Protein AF-A0A957EK02-F1 (afdb_monomer)

Solvent-accessible surface area (backbone atoms only — not comparable to full-atom values): 6252 Å² total; per-residue (Å²): 132,59,77,93,77,58,80,86,77,63,72,64,37,87,68,38,93,75,67,79,61,64,59,81,95,64,47,44,65,63,42,61,31,50,79,90,33,42,80,47,72,49,54,65,85,83,31,68,85,35,39,69,43,77,51,74,56,99,90,37,83,44,76,44,78,30,27,43,76,43,58,39,64,44,69,37,54,53,53,76,47,50,62,57,60,48,41,35,59,77,76,46,62,41,76,60,58,77,78,109

Sequence (100 aa):
IDPDTCIDCGACVPECPYEAIFPEEEVPFDYAAPDDGVWIANTKELLPDGAPFEGEIDGHTVKVLNAKKLAGGTQLDLTEDIPFNYDFFSEGPGYDALDA

Mean predicted aligned error: 4.0 Å

Nearest PDB structures (foldseek):
  6gqv-assembly1_P0  TM=2.802E-01  e=1.450E+00  Saccharomyces cerevisiae
  6gq1-assembly1_P0  TM=2.236E-01  e=5.431E+00  Saccharomyces cerevisiae S288C

Radius of gyration: 15.26 Å; Cα contacts (8 Å, |Δi|>4): 118; chains: 1; bounding box: 36×29×36 Å

pLDDT: mean 92.7, std 4.91, range [62.09, 98.12]

Secondary st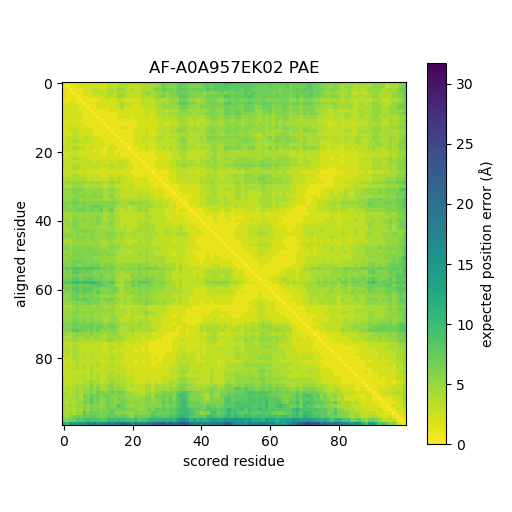ructure (DSSP, 8-state):
--TTT-----TTTTT-TT-----GGG--SSEEPPTT--EEE--TTT-TT-EEEEEEETTEEEEEEEEEEPPTT-EE-GGGGHHHHHHHHHTS-GGGGGG-

Foldseek 3Di:
DDPVPDPPPCPVQVVPPVSPDDDLVGQDQWDWAAQAWDKDFDDCVVQVPFAWDFDDDPNDTDTGGGMDTDHTRDTHGRNVCVVVVVCCCPVNCNPVVVVD

Structure (mmCIF, N/CA/C/O backbone):
data_AF-A0A957EK02-F1
#
_entry.id   AF-A0A957EK02-F1
#
loop_
_atom_site.group_PDB
_atom_site.id
_atom_site.type_symbol
_atom_site.label_atom_id
_atom_site.label_alt_id
_atom_site.label_comp_id
_atom_site.label_asym_id
_atom_site.label_entity_id
_atom_site.label_seq_id
_atom_site.pdbx_PDB_ins_code
_atom_site.Cartn_x
_atom_site.Cartn_y
_atom_site.Cartn_z
_atom_site.occupancy
_atom_site.B_iso_or_equiv
_atom_site.auth_seq_id
_atom_site.auth_comp_id
_atom_site.auth_asym_id
_atom_site.auth_atom_id
_atom_site.pdbx_PDB_model_num
ATOM 1 N N . ILE A 1 1 ? 10.355 -3.718 -6.996 1.00 84.19 1 ILE A N 1
ATOM 2 C CA . ILE A 1 1 ? 10.583 -3.920 -8.447 1.00 84.19 1 ILE A CA 1
ATOM 3 C C . ILE A 1 1 ? 11.327 -2.687 -8.895 1.00 84.19 1 ILE A C 1
ATOM 5 O O . ILE A 1 1 ? 10.837 -1.603 -8.615 1.00 84.19 1 ILE A O 1
ATOM 9 N N . ASP A 1 2 ? 12.550 -2.821 -9.400 1.00 83.69 2 ASP A N 1
ATOM 10 C CA . ASP A 1 2 ? 13.349 -1.652 -9.773 1.00 83.69 2 ASP A CA 1
ATOM 11 C C . ASP A 1 2 ? 12.888 -1.161 -11.152 1.00 83.69 2 ASP A C 1
ATOM 13 O O . ASP A 1 2 ? 13.039 -1.913 -12.118 1.00 83.69 2 ASP A O 1
ATOM 17 N N . PRO A 1 3 ? 12.276 0.033 -11.247 1.00 80.38 3 PRO A N 1
ATOM 18 C CA . PRO A 1 3 ? 11.725 0.522 -12.504 1.00 80.38 3 PRO A CA 1
ATOM 19 C C . PRO A 1 3 ? 12.808 0.765 -13.562 1.00 80.38 3 PRO A C 1
ATOM 21 O O . PRO A 1 3 ? 12.536 0.564 -14.742 1.00 80.38 3 PRO A O 1
ATOM 24 N N . ASP A 1 4 ? 14.043 1.101 -13.169 1.00 83.19 4 ASP A N 1
ATOM 25 C CA . ASP A 1 4 ? 15.131 1.385 -14.116 1.00 83.19 4 ASP A CA 1
ATOM 26 C C . ASP A 1 4 ? 15.664 0.116 -14.801 1.00 83.19 4 ASP A C 1
ATOM 28 O O . ASP A 1 4 ? 16.259 0.177 -15.881 1.00 83.19 4 ASP A O 1
ATOM 32 N N . THR A 1 5 ? 15.463 -1.049 -14.177 1.00 88.94 5 THR A N 1
ATOM 33 C CA . THR A 1 5 ? 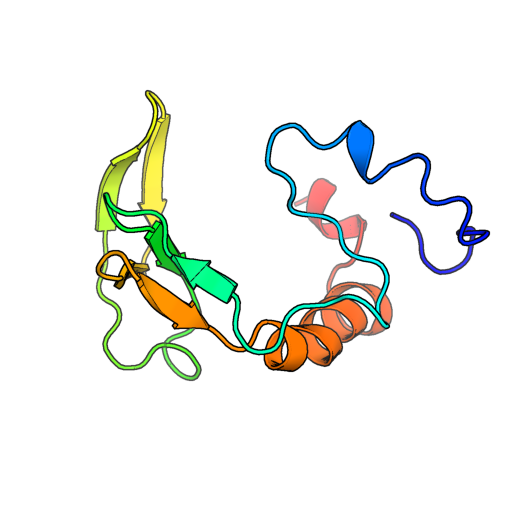15.921 -2.350 -14.690 1.00 88.94 5 THR A CA 1
ATOM 34 C C . THR A 1 5 ? 14.783 -3.299 -15.070 1.00 88.94 5 THR A C 1
ATOM 36 O O . THR A 1 5 ? 15.042 -4.371 -15.629 1.00 88.94 5 THR A O 1
ATOM 39 N N . CYS A 1 6 ? 13.528 -2.922 -14.806 1.00 90.00 6 CYS A N 1
ATOM 40 C CA . CYS A 1 6 ? 12.345 -3.673 -15.209 1.00 90.00 6 CYS A CA 1
ATOM 41 C C . CYS A 1 6 ? 12.269 -3.792 -16.739 1.00 90.00 6 CYS A C 1
ATOM 43 O O . CYS A 1 6 ? 12.572 -2.857 -17.475 1.00 90.00 6 CYS A O 1
ATOM 45 N N . ILE A 1 7 ? 11.858 -4.965 -17.221 1.00 93.94 7 ILE A N 1
ATOM 46 C CA . ILE A 1 7 ? 11.662 -5.254 -18.654 1.00 93.94 7 ILE A CA 1
ATOM 47 C C . ILE A 1 7 ? 10.220 -5.674 -18.968 1.00 93.94 7 ILE A C 1
ATOM 49 O O . ILE A 1 7 ? 9.978 -6.329 -19.980 1.00 93.94 7 ILE A O 1
ATOM 53 N N . ASP A 1 8 ? 9.297 -5.404 -18.045 1.00 92.38 8 ASP A N 1
ATOM 54 C CA . ASP A 1 8 ? 7.860 -5.682 -18.166 1.00 92.38 8 ASP A CA 1
ATOM 55 C C . ASP A 1 8 ? 7.526 -7.145 -18.499 1.00 92.38 8 ASP A C 1
ATOM 57 O O . ASP A 1 8 ? 6.596 -7.460 -19.236 1.00 92.38 8 ASP A O 1
ATOM 61 N N . CYS A 1 9 ? 8.294 -8.086 -17.939 1.00 94.81 9 CYS A N 1
ATOM 62 C CA . CYS A 1 9 ? 8.103 -9.514 -18.204 1.00 94.81 9 CYS A CA 1
ATOM 63 C C . CYS A 1 9 ? 6.946 -10.153 -17.417 1.00 94.81 9 CYS A C 1
ATOM 65 O O . CYS A 1 9 ? 6.609 -11.307 -17.674 1.00 94.81 9 CYS A O 1
ATOM 67 N N . GLY A 1 10 ? 6.387 -9.455 -16.422 1.00 92.38 10 GLY A N 1
ATOM 68 C CA . GLY A 1 10 ? 5.260 -9.928 -15.610 1.00 92.38 10 GLY A CA 1
ATOM 69 C C . GLY A 1 10 ? 5.561 -11.102 -14.669 1.00 92.38 10 GLY A C 1
ATOM 70 O O . GLY A 1 10 ? 4.657 -11.585 -13.997 1.00 92.38 10 GLY A O 1
ATOM 71 N N . ALA A 1 11 ? 6.813 -11.563 -14.566 1.00 95.31 11 ALA A N 1
ATOM 72 C CA . ALA A 1 11 ? 7.163 -12.741 -13.763 1.00 95.31 11 ALA A CA 1
ATOM 73 C C . ALA A 1 11 ? 6.899 -12.567 -12.257 1.00 95.31 11 ALA A C 1
ATOM 75 O O . ALA A 1 11 ? 6.698 -13.547 -11.553 1.00 95.31 11 ALA A O 1
ATOM 76 N N . CYS A 1 12 ? 6.895 -11.330 -11.757 1.00 94.81 12 CYS A N 1
ATOM 77 C CA . CYS A 1 12 ? 6.626 -11.030 -10.353 1.00 94.81 12 CYS A CA 1
ATOM 78 C C . CYS A 1 12 ? 5.138 -11.119 -9.980 1.00 94.81 12 CYS A C 1
ATOM 80 O O . CYS A 1 12 ? 4.836 -11.373 -8.817 1.00 94.81 12 CYS A O 1
ATOM 82 N N . VAL A 1 13 ? 4.225 -10.932 -10.940 1.00 95.56 13 VAL A N 1
ATOM 83 C CA . VAL A 1 13 ? 2.774 -10.877 -10.701 1.00 95.56 13 VAL A CA 1
ATOM 84 C C . VAL A 1 13 ? 2.244 -12.180 -10.082 1.00 95.56 13 VAL A C 1
ATOM 86 O O . VAL A 1 13 ? 1.723 -12.117 -8.970 1.00 95.56 13 VAL A O 1
ATOM 89 N N . PRO A 1 14 ? 2.416 -13.369 -10.703 1.00 96.12 14 PRO A N 1
ATOM 90 C CA . PRO A 1 14 ? 1.889 -14.617 -10.141 1.00 96.12 14 PRO A CA 1
ATOM 91 C C . PRO A 1 14 ? 2.648 -15.103 -8.897 1.00 96.12 14 PRO A C 1
ATOM 93 O O . PRO A 1 14 ? 2.158 -15.973 -8.183 1.00 96.12 14 PRO A O 1
ATOM 96 N N . GLU A 1 15 ? 3.845 -14.570 -8.640 1.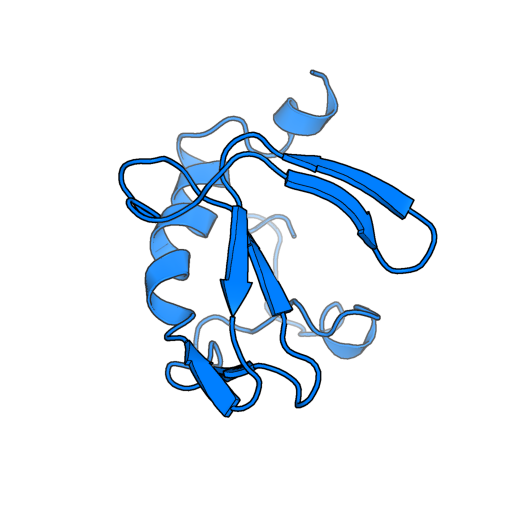00 96.50 15 GLU A N 1
ATOM 97 C CA . GLU A 1 15 ? 4.667 -14.941 -7.483 1.00 96.50 15 GLU A CA 1
ATOM 98 C C . GLU A 1 15 ? 4.265 -14.179 -6.215 1.00 96.50 15 GLU A C 1
ATOM 100 O O . GLU A 1 15 ? 4.652 -14.571 -5.113 1.00 96.50 15 GLU A O 1
ATOM 105 N N . CYS A 1 16 ? 3.503 -13.086 -6.338 1.00 94.75 16 CYS A N 1
ATOM 106 C CA . CYS A 1 16 ? 3.026 -12.336 -5.185 1.00 94.75 16 CYS A CA 1
ATOM 107 C C . CYS A 1 16 ? 1.856 -13.081 -4.517 1.00 94.75 16 CYS A C 1
ATOM 109 O O . CYS A 1 16 ? 0.761 -13.107 -5.077 1.00 94.75 16 CYS A O 1
ATOM 111 N N . PRO A 1 17 ? 2.015 -13.620 -3.293 1.00 91.50 17 PRO A N 1
ATOM 112 C CA . PRO A 1 17 ? 0.950 -14.374 -2.625 1.00 91.50 17 PRO A CA 1
ATOM 113 C C . PRO A 1 17 ? -0.227 -13.495 -2.178 1.00 91.50 17 PRO A C 1
ATOM 115 O O . PRO A 1 17 ? -1.260 -14.016 -1.769 1.00 91.50 17 PRO A O 1
ATOM 118 N N . TYR A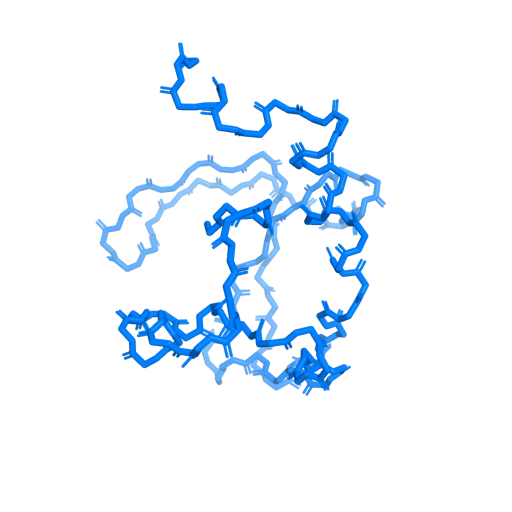 1 18 ? -0.049 -12.175 -2.223 1.00 89.56 18 TYR A N 1
ATOM 119 C CA . TYR A 1 18 ? -1.050 -11.181 -1.851 1.00 89.56 18 TYR A CA 1
ATOM 120 C C . TYR A 1 18 ? -1.677 -10.496 -3.065 1.00 89.56 18 TYR A C 1
ATOM 122 O O . TYR A 1 18 ? -2.464 -9.576 -2.879 1.00 89.56 18 TYR A O 1
ATOM 130 N N . GLU A 1 19 ? -1.291 -10.898 -4.285 1.00 90.50 19 GLU A N 1
ATOM 131 C CA . GLU A 1 19 ? -1.836 -10.348 -5.534 1.00 90.50 19 GLU A CA 1
ATOM 132 C C . GLU A 1 19 ? -1.735 -8.809 -5.603 1.00 90.50 19 GLU A C 1
ATOM 134 O O . GLU A 1 19 ? -2.580 -8.128 -6.171 1.00 90.50 19 GLU A O 1
ATOM 139 N N . ALA A 1 20 ? -0.683 -8.245 -4.999 1.00 90.00 20 ALA A N 1
ATOM 140 C CA . ALA A 1 20 ? -0.526 -6.801 -4.811 1.00 90.00 20 ALA A CA 1
ATOM 141 C C . ALA A 1 20 ? 0.203 -6.093 -5.970 1.00 90.00 20 ALA A C 1
ATOM 143 O O . ALA A 1 20 ? 0.445 -4.891 -5.902 1.00 90.00 20 ALA A O 1
ATOM 144 N N . ILE A 1 21 ? 0.625 -6.832 -7.000 1.00 93.50 21 ILE A N 1
ATOM 145 C CA . ILE A 1 21 ? 1.436 -6.313 -8.107 1.00 93.50 21 ILE A CA 1
ATOM 146 C C . ILE A 1 21 ? 0.586 -6.296 -9.373 1.00 93.50 21 ILE A C 1
ATOM 148 O O . ILE A 1 21 ? 0.162 -7.350 -9.841 1.00 93.50 21 ILE A O 1
ATOM 152 N N . PHE A 1 22 ? 0.426 -5.110 -9.957 1.00 94.19 22 PHE A N 1
ATOM 153 C CA . PHE A 1 22 ? -0.273 -4.887 -11.220 1.00 94.19 22 PHE A CA 1
ATOM 154 C C . PHE A 1 22 ? 0.676 -4.223 -12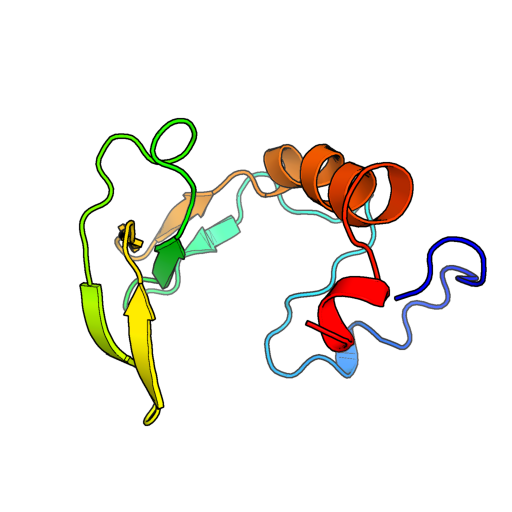.225 1.00 94.19 22 PHE A C 1
ATOM 156 O O . PHE A 1 22 ? 1.429 -3.324 -11.835 1.00 94.19 22 PHE A O 1
ATOM 163 N N . PRO A 1 23 ? 0.656 -4.618 -13.510 1.00 92.81 23 PRO A N 1
ATOM 164 C CA . PRO A 1 23 ? 1.111 -3.739 -14.583 1.00 92.81 23 PRO A CA 1
ATOM 165 C C . PRO A 1 23 ? 0.354 -2.406 -14.523 1.00 92.81 23 PRO A C 1
ATOM 167 O O . PRO A 1 23 ? -0.832 -2.401 -14.203 1.00 92.81 23 PRO A O 1
ATOM 170 N N . GLU A 1 24 ? 1.008 -1.286 -14.840 1.00 91.19 24 GLU A N 1
ATOM 171 C CA . GLU A 1 24 ? 0.401 0.055 -14.717 1.00 91.19 24 GLU A CA 1
ATOM 172 C C . GLU A 1 24 ? -0.942 0.167 -15.456 1.00 91.19 24 GLU A C 1
ATOM 174 O O . GLU A 1 24 ? -1.917 0.681 -14.914 1.00 91.19 24 GLU A O 1
ATOM 179 N N . GLU A 1 25 ? -1.012 -0.385 -16.669 1.00 91.88 25 GLU A N 1
ATOM 180 C CA . GLU A 1 25 ? -2.213 -0.378 -17.515 1.00 91.88 25 GLU A CA 1
ATOM 181 C C . GLU A 1 25 ? -3.353 -1.263 -16.973 1.00 91.88 25 GLU A C 1
ATOM 183 O O . GLU A 1 25 ? -4.485 -1.180 -17.450 1.00 91.88 25 GLU A O 1
ATOM 188 N N . GLU A 1 26 ? -3.060 -2.116 -15.991 1.00 94.44 26 GLU A N 1
ATOM 189 C CA . GLU A 1 26 ? -3.976 -3.097 -15.404 1.00 94.44 26 GLU A CA 1
ATOM 190 C C . GLU A 1 26 ? -4.345 -2.766 -13.949 1.00 94.44 26 GLU A C 1
ATOM 192 O O . GLU A 1 26 ? -5.070 -3.535 -13.313 1.00 94.44 26 GLU A O 1
ATOM 197 N N . VAL A 1 27 ? -3.878 -1.633 -13.409 1.00 95.50 27 VAL A N 1
ATOM 198 C CA . VAL A 1 27 ? -4.258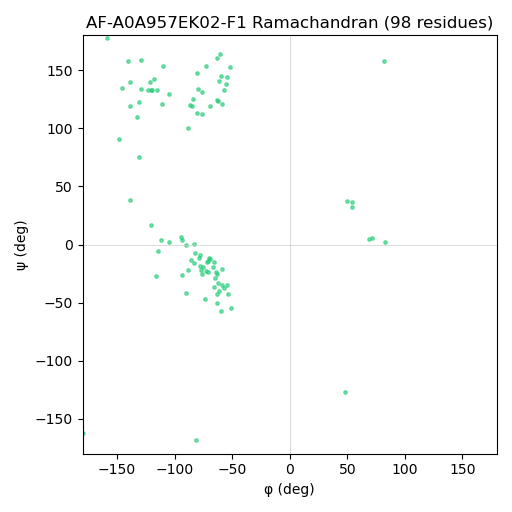 -1.190 -12.062 1.00 95.50 27 VAL A CA 1
ATOM 199 C C . VAL A 1 27 ? -5.774 -0.931 -12.031 1.00 95.50 27 VAL A C 1
ATOM 201 O O . VAL A 1 27 ? -6.282 -0.135 -12.827 1.00 95.50 27 VAL A O 1
ATOM 204 N N . PRO A 1 28 ? -6.530 -1.589 -11.135 1.00 95.69 28 PRO A N 1
ATOM 205 C CA . PRO A 1 28 ? -7.983 -1.498 -11.137 1.00 95.69 28 PRO A CA 1
ATOM 206 C C . PRO A 1 28 ? -8.469 -0.163 -10.560 1.00 95.69 28 PRO A C 1
ATOM 208 O O . PRO A 1 28 ? -8.101 0.223 -9.451 1.00 95.69 28 PRO A O 1
ATOM 211 N N . PHE A 1 29 ? -9.380 0.498 -11.275 1.00 96.31 29 PHE A N 1
ATOM 212 C CA . PHE A 1 29 ? -10.096 1.680 -10.774 1.00 96.31 29 PHE A CA 1
ATOM 213 C C . PHE A 1 29 ? -11.301 1.317 -9.883 1.00 96.31 29 PHE A C 1
ATOM 215 O O . PHE A 1 29 ? -11.969 2.186 -9.323 1.00 96.31 29 PHE A O 1
ATOM 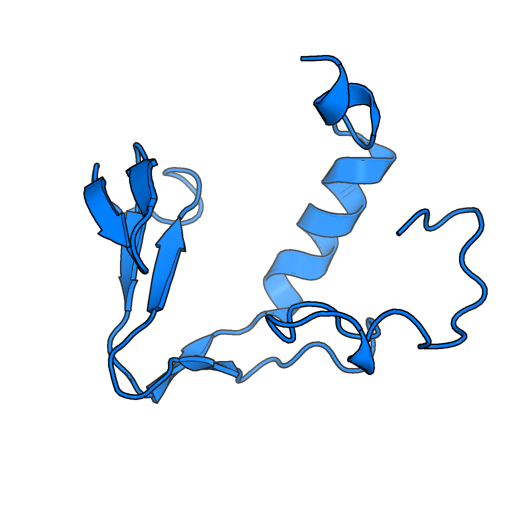222 N N . ASP A 1 30 ? -11.632 0.030 -9.796 1.00 95.31 30 ASP A N 1
ATOM 223 C CA . ASP A 1 30 ? -12.834 -0.490 -9.153 1.00 95.31 30 ASP A CA 1
ATOM 224 C C . ASP A 1 30 ? -12.562 -1.756 -8.327 1.00 95.31 30 ASP A C 1
ATOM 226 O O . ASP A 1 30 ? -13.384 -2.675 -8.274 1.00 95.31 30 ASP A O 1
ATOM 230 N N . TYR A 1 31 ? -11.415 -1.799 -7.648 1.00 93.62 31 TYR A N 1
ATOM 231 C CA . TYR A 1 31 ? -11.052 -2.911 -6.778 1.00 93.62 31 TYR A CA 1
ATOM 232 C C . TYR A 1 31 ? -12.090 -3.103 -5.667 1.00 93.62 31 TYR A C 1
ATOM 234 O O . TYR A 1 31 ? -12.319 -2.208 -4.850 1.00 93.62 31 TYR A O 1
ATOM 242 N N . ALA A 1 32 ? -12.69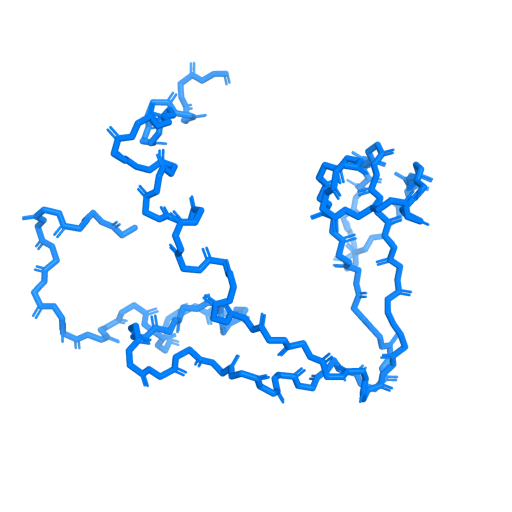2 -4.291 -5.615 1.00 94.56 32 ALA A N 1
ATOM 243 C CA . ALA A 1 32 ? -13.674 -4.643 -4.602 1.00 94.56 32 ALA A CA 1
ATOM 244 C C . ALA A 1 32 ? -12.991 -5.191 -3.350 1.00 94.56 32 ALA A C 1
ATOM 246 O O . ALA A 1 32 ? -12.343 -6.237 -3.392 1.00 94.56 32 ALA A O 1
ATOM 247 N N . ALA A 1 33 ? -13.194 -4.521 -2.214 1.00 92.75 33 ALA A N 1
ATOM 248 C CA . ALA A 1 33 ? -12.755 -5.043 -0.926 1.00 92.75 33 ALA A CA 1
ATOM 249 C C . ALA A 1 33 ? -13.342 -6.453 -0.672 1.00 92.75 33 ALA A C 1
ATOM 251 O O . ALA A 1 33 ? -14.538 -6.651 -0.916 1.00 92.75 33 ALA A O 1
ATOM 252 N N . PRO A 1 34 ? -12.557 -7.404 -0.127 1.00 91.94 34 PRO A N 1
ATOM 253 C CA . PRO A 1 34 ? -13.031 -8.737 0.254 1.00 91.94 34 PRO A CA 1
ATOM 254 C C . PRO A 1 34 ? -14.267 -8.702 1.159 1.00 91.94 34 PRO A C 1
ATOM 256 O O . PRO A 1 34 ? -14.451 -7.746 1.908 1.00 91.94 34 PRO A O 1
ATOM 259 N N . ASP A 1 35 ? -15.099 -9.747 1.132 1.00 94.69 35 ASP A N 1
ATOM 260 C CA . ASP A 1 35 ? -16.387 -9.797 1.852 1.00 94.69 35 ASP A CA 1
ATOM 261 C C . ASP A 1 35 ? -16.273 -9.511 3.362 1.00 94.69 35 ASP A C 1
ATOM 263 O O . ASP A 1 35 ? -17.156 -8.891 3.962 1.00 94.69 35 ASP A O 1
ATOM 267 N N . ASP A 1 36 ? -15.178 -9.932 3.992 1.00 92.88 36 ASP A N 1
ATOM 268 C CA . ASP A 1 36 ? -14.872 -9.703 5.405 1.00 92.88 36 ASP A CA 1
ATOM 269 C C . ASP A 1 36 ? -14.236 -8.329 5.694 1.00 92.88 36 ASP A C 1
ATOM 271 O O . ASP A 1 36 ? -14.003 -7.974 6.860 1.00 92.88 36 ASP A O 1
ATOM 275 N N . GLY A 1 37 ? -14.045 -7.520 4.652 1.00 93.38 37 GLY A N 1
ATOM 276 C CA . GLY A 1 37 ? -13.496 -6.173 4.672 1.00 93.38 37 GLY A CA 1
ATOM 277 C C . GLY A 1 37 ? -11.970 -6.141 4.713 1.00 93.38 37 GLY A C 1
ATOM 278 O O . GLY A 1 37 ? -11.323 -7.061 5.198 1.00 93.38 37 GLY A O 1
ATOM 279 N N . VAL A 1 38 ? -11.387 -5.021 4.289 1.00 91.69 38 VAL A N 1
ATOM 280 C CA . VAL A 1 38 ? -9.930 -4.810 4.270 1.00 91.69 38 VAL A CA 1
ATOM 281 C C . VAL A 1 38 ? -9.538 -3.648 5.174 1.00 91.69 38 VAL A C 1
ATOM 283 O O . VAL A 1 38 ? -10.254 -2.650 5.273 1.00 91.69 38 VAL A O 1
ATOM 286 N N . TRP A 1 39 ? -8.404 -3.770 5.860 1.00 94.44 39 TRP A N 1
ATOM 287 C CA . TRP A 1 39 ? -7.796 -2.646 6.564 1.00 94.44 39 TRP A CA 1
ATOM 288 C C . TRP A 1 39 ? -6.951 -1.827 5.595 1.00 94.44 39 TRP A C 1
ATOM 290 O O . TRP A 1 39 ? -6.037 -2.359 4.977 1.00 94.44 39 TRP A O 1
ATOM 300 N N . ILE A 1 40 ? -7.229 -0.529 5.513 1.00 94.25 40 ILE A N 1
ATOM 301 C CA . ILE A 1 40 ? -6.378 0.440 4.822 1.00 94.25 40 ILE A CA 1
ATOM 302 C C . ILE A 1 40 ? -5.705 1.356 5.839 1.00 94.25 40 ILE A C 1
ATOM 304 O O . ILE A 1 40 ? -6.233 1.592 6.932 1.00 94.25 40 ILE A O 1
ATOM 308 N N . ALA A 1 41 ? -4.553 1.900 5.470 1.00 95.38 41 ALA A N 1
ATOM 309 C CA . ALA A 1 41 ? -3.833 2.891 6.249 1.00 95.38 41 ALA A CA 1
ATOM 310 C C . ALA A 1 41 ? -3.274 3.962 5.321 1.00 95.38 41 ALA A C 1
ATOM 312 O O . ALA A 1 41 ? -2.793 3.649 4.239 1.00 95.38 41 ALA A O 1
ATOM 313 N N . ASN A 1 42 ? -3.336 5.221 5.746 1.00 94.81 42 ASN A N 1
ATOM 314 C CA . ASN A 1 42 ? -2.739 6.323 5.000 1.00 94.81 42 ASN A CA 1
ATOM 315 C C . ASN A 1 42 ? -2.483 7.521 5.929 1.00 94.81 42 ASN A C 1
ATOM 317 O O . ASN A 1 42 ? -2.813 7.488 7.118 1.00 94.81 42 ASN A O 1
ATOM 321 N N . THR A 1 43 ? -1.904 8.600 5.412 1.00 94.31 43 THR A N 1
ATOM 322 C CA . THR A 1 43 ? -1.760 9.872 6.127 1.00 94.31 43 THR A CA 1
ATOM 323 C C . THR A 1 43 ? -3.127 10.447 6.517 1.00 94.31 43 THR A C 1
ATOM 325 O O . THR A 1 43 ? -4.169 10.051 5.999 1.00 94.31 43 THR A O 1
ATOM 328 N N . LYS A 1 44 ? -3.150 11.418 7.437 1.00 95.69 44 LYS A N 1
ATOM 329 C CA . LYS A 1 44 ? -4.392 12.133 7.789 1.00 95.69 44 LYS A CA 1
ATOM 330 C C . LYS A 1 44 ? -4.948 12.991 6.656 1.00 95.69 44 LYS A C 1
ATOM 332 O O . LYS A 1 44 ? -6.118 13.351 6.706 1.00 95.69 44 LYS A O 1
ATOM 337 N N . GLU A 1 45 ? -4.115 13.325 5.680 1.00 95.00 45 GLU A N 1
ATOM 338 C CA . GLU A 1 45 ? -4.531 14.053 4.488 1.00 95.00 45 GLU A CA 1
ATOM 339 C C . GLU A 1 45 ? -5.331 13.146 3.550 1.00 95.00 45 GLU A C 1
ATOM 341 O O . GLU A 1 45 ? -6.429 13.516 3.144 1.00 95.00 45 GLU A O 1
ATOM 346 N N . LEU A 1 46 ? -4.831 11.932 3.297 1.00 92.38 46 LEU A N 1
ATOM 347 C CA . LEU A 1 46 ? -5.445 10.978 2.367 1.00 92.38 46 LEU A CA 1
ATOM 348 C C . LEU A 1 46 ? -6.497 10.066 3.022 1.00 92.38 46 LEU A C 1
ATOM 350 O O . LEU A 1 46 ? -7.393 9.568 2.351 1.00 92.38 46 LEU A O 1
ATOM 354 N N . LEU A 1 47 ? -6.450 9.887 4.346 1.00 95.38 47 LEU A N 1
ATOM 355 C CA . LEU A 1 47 ? -7.462 9.164 5.121 1.00 95.38 47 LEU A CA 1
ATOM 356 C C . LEU A 1 47 ? -7.906 9.997 6.341 1.00 95.38 47 LEU A C 1
ATOM 358 O O . LEU A 1 47 ? -7.504 9.703 7.479 1.00 95.38 47 LEU A O 1
ATOM 362 N N . PRO A 1 48 ? -8.724 11.051 6.134 1.00 96.88 48 PRO A N 1
ATOM 363 C CA . PRO A 1 48 ? -9.108 11.987 7.195 1.00 96.88 48 PRO A CA 1
ATOM 364 C C . PRO A 1 48 ? -9.888 11.337 8.340 1.00 96.88 48 PRO A C 1
ATOM 366 O O . PRO A 1 48 ? -9.751 11.732 9.500 1.00 96.88 48 PRO A O 1
ATOM 369 N N . ASP A 1 49 ? -10.686 10.321 8.020 1.00 96.62 49 ASP A N 1
ATOM 370 C CA . ASP A 1 49 ? -11.527 9.579 8.957 1.00 96.62 49 ASP A CA 1
ATOM 371 C C . ASP A 1 49 ? -10.864 8.306 9.506 1.00 96.62 49 ASP A C 1
ATOM 373 O O . ASP A 1 49 ? -11.497 7.551 10.246 1.00 96.62 49 ASP A O 1
ATOM 377 N N . GLY A 1 50 ? -9.585 8.077 9.195 1.00 97.62 50 GLY A N 1
ATOM 378 C CA . GLY A 1 50 ? -8.806 7.010 9.814 1.00 97.62 50 GLY A CA 1
ATOM 379 C C . GLY A 1 50 ? -8.640 7.231 11.320 1.00 97.62 50 GLY A C 1
ATOM 380 O O . GLY A 1 50 ? -8.771 8.343 11.839 1.00 97.62 50 GLY A O 1
ATOM 381 N N . ALA A 1 51 ? -8.317 6.175 12.055 1.00 98.06 51 ALA A N 1
ATOM 382 C CA . ALA A 1 51 ? -8.061 6.228 13.490 1.00 98.06 51 ALA A CA 1
ATOM 383 C C . ALA A 1 51 ? -6.880 5.321 13.866 1.00 98.06 51 ALA A C 1
ATOM 385 O O . ALA A 1 51 ? -6.565 4.394 13.119 1.00 98.06 51 ALA A O 1
ATOM 386 N N . PRO A 1 52 ? -6.214 5.551 15.011 1.00 98.06 52 PRO A N 1
ATOM 387 C CA . PRO A 1 52 ? -5.214 4.614 15.500 1.00 98.06 52 PRO A CA 1
ATOM 388 C C . PRO A 1 52 ? -5.810 3.214 15.675 1.00 98.06 52 PRO A C 1
ATOM 390 O O . PRO A 1 52 ? -6.876 3.057 16.272 1.00 98.06 52 PRO A O 1
ATOM 393 N N . PHE A 1 53 ? -5.098 2.208 15.183 1.00 97.44 53 PHE A N 1
ATOM 394 C CA . PHE A 1 53 ? -5.424 0.798 15.329 1.00 97.44 53 PHE A CA 1
ATOM 395 C C . PHE A 1 53 ? -4.249 0.064 15.978 1.00 97.44 53 PHE A C 1
ATOM 397 O O . PHE A 1 53 ? -3.098 0.229 15.573 1.00 97.44 53 PHE A O 1
ATOM 404 N N . GLU A 1 54 ? -4.547 -0.754 16.983 1.00 97.94 54 GLU A N 1
ATOM 405 C CA . GLU A 1 54 ? -3.604 -1.676 17.611 1.00 97.94 54 GLU A CA 1
ATOM 406 C C . GLU A 1 54 ? -4.336 -2.996 17.859 1.00 97.94 54 GLU A C 1
ATOM 408 O O . GLU A 1 54 ? -5.364 -3.018 18.540 1.00 97.94 54 GLU A O 1
ATOM 413 N N . GLY A 1 55 ? -3.852 -4.082 17.261 1.00 95.94 55 GLY A N 1
ATOM 414 C CA . GLY A 1 55 ? -4.536 -5.371 17.290 1.00 95.94 55 GLY A CA 1
ATOM 415 C C . GLY A 1 55 ? -3.786 -6.464 16.538 1.00 95.94 55 GLY A C 1
ATOM 416 O O . GLY A 1 55 ? -2.593 -6.338 16.275 1.00 95.94 55 GLY A O 1
ATOM 417 N N . GLU A 1 56 ? -4.494 -7.540 16.200 1.00 95.62 56 GLU A N 1
ATOM 418 C CA . GLU A 1 56 ? -3.967 -8.672 15.433 1.00 95.62 56 GLU A CA 1
ATOM 419 C C . GLU A 1 56 ? -4.683 -8.761 14.076 1.00 95.62 56 GLU A C 1
ATOM 421 O O . GLU A 1 56 ? -5.911 -8.662 14.023 1.00 95.62 56 GLU A O 1
ATOM 426 N N . ILE A 1 57 ? -3.923 -8.925 12.991 1.00 90.88 57 ILE A N 1
ATOM 427 C CA . ILE A 1 57 ? -4.416 -9.168 11.627 1.00 90.88 57 ILE A CA 1
ATOM 428 C C . ILE A 1 57 ? -3.644 -10.368 11.079 1.00 90.88 57 ILE A C 1
ATOM 430 O O . ILE A 1 57 ? -2.417 -10.340 11.071 1.00 90.88 57 ILE A O 1
ATOM 434 N N . ASP A 1 58 ? -4.345 -11.427 10.672 1.00 88.31 58 ASP A N 1
ATOM 435 C CA . ASP A 1 58 ? -3.759 -12.657 10.114 1.00 88.31 58 ASP A CA 1
ATOM 436 C C . ASP A 1 58 ? -2.612 -13.260 10.951 1.00 88.31 58 ASP A C 1
ATOM 438 O O . ASP A 1 58 ? -1.630 -13.775 10.424 1.00 88.31 58 ASP A O 1
ATOM 442 N N . GLY A 1 59 ? -2.721 -13.196 12.284 1.00 91.25 59 GLY A N 1
ATOM 443 C CA . GLY A 1 59 ? -1.688 -13.691 13.203 1.00 91.25 59 GLY A CA 1
ATOM 444 C C . GLY A 1 59 ? -0.535 -12.715 13.463 1.00 91.25 59 GLY A C 1
ATOM 445 O O . GLY A 1 59 ? 0.395 -13.046 14.201 1.00 91.25 59 GLY A O 1
ATOM 446 N N . HIS A 1 60 ? -0.581 -11.512 12.890 1.00 91.56 60 HIS A N 1
ATOM 447 C CA . HIS A 1 60 ? 0.427 -10.472 13.061 1.00 91.56 60 HIS A CA 1
ATOM 448 C C . HIS A 1 60 ? -0.070 -9.368 13.993 1.00 91.56 60 HIS A C 1
ATOM 450 O O . HIS A 1 60 ? -1.134 -8.789 13.779 1.00 91.56 60 HIS A O 1
ATOM 456 N N . THR A 1 61 ? 0.730 -9.019 15.002 1.00 97.00 61 THR A N 1
ATOM 457 C CA . THR A 1 61 ? 0.487 -7.817 15.809 1.00 97.00 61 THR A CA 1
ATOM 458 C C . THR A 1 61 ? 0.751 -6.576 14.964 1.00 97.00 61 THR A C 1
ATOM 460 O O . THR A 1 61 ? 1.872 -6.350 14.513 1.00 97.00 61 THR A O 1
ATOM 463 N N . VAL A 1 62 ? -0.273 -5.748 14.789 1.00 96.19 62 VAL A N 1
ATOM 464 C CA . VAL A 1 62 ? -0.246 -4.543 13.963 1.00 96.19 62 VAL A CA 1
ATOM 465 C C . VAL A 1 62 ? -0.537 -3.326 14.836 1.00 96.19 62 VAL A C 1
ATOM 467 O O . VAL A 1 62 ? -1.487 -3.323 15.620 1.00 96.19 62 VAL A O 1
ATOM 470 N N . LYS A 1 63 ? 0.270 -2.272 14.679 1.00 96.94 63 LYS A N 1
ATOM 471 C CA . LYS A 1 63 ? 0.055 -0.962 15.303 1.00 96.94 63 LYS A CA 1
ATOM 472 C C . LYS A 1 63 ? 0.236 0.137 14.267 1.00 96.94 63 LYS A C 1
ATOM 474 O O . LYS A 1 63 ? 1.351 0.403 13.831 1.00 96.94 63 LYS A O 1
ATOM 479 N N . VAL A 1 64 ? -0.861 0.784 13.892 1.00 96.88 64 VAL A N 1
ATOM 480 C CA . VAL A 1 64 ? -0.898 1.807 12.842 1.00 96.88 64 VAL A CA 1
ATOM 481 C C . VAL A 1 64 ? -1.603 3.044 13.376 1.00 96.88 64 VAL A C 1
ATOM 483 O O . VAL A 1 64 ? -2.650 2.957 14.008 1.00 96.88 64 VAL A O 1
ATOM 486 N N . LEU A 1 65 ? -1.027 4.222 13.143 1.00 97.19 65 LEU A N 1
ATOM 487 C CA . LEU A 1 65 ? -1.521 5.471 13.734 1.00 97.19 65 LEU A CA 1
ATOM 488 C C . LEU A 1 65 ? -2.776 6.024 13.045 1.00 97.19 65 LEU A C 1
ATOM 490 O O . LEU A 1 65 ? -3.507 6.809 13.649 1.00 97.19 65 LEU A O 1
ATOM 494 N N . ASN A 1 66 ? -3.022 5.640 11.793 1.00 98.12 66 ASN A N 1
ATOM 495 C CA . ASN A 1 66 ? -4.171 6.093 11.023 1.00 98.12 66 ASN A CA 1
ATOM 496 C C . ASN A 1 66 ? -4.628 5.004 10.045 1.00 98.12 66 ASN A C 1
ATOM 498 O O . ASN A 1 66 ? -4.142 4.916 8.921 1.00 98.12 66 ASN A O 1
ATOM 502 N N . ALA A 1 67 ? -5.545 4.162 10.506 1.00 97.88 67 ALA A N 1
ATOM 503 C CA . ALA A 1 67 ? -6.108 3.054 9.754 1.00 97.88 67 ALA A CA 1
ATOM 504 C C . ALA A 1 67 ? -7.640 3.080 9.788 1.00 97.88 67 ALA A C 1
ATOM 506 O O . ALA A 1 67 ? -8.259 3.669 10.678 1.00 97.88 67 ALA A O 1
ATOM 507 N N . LYS A 1 68 ? -8.260 2.418 8.817 1.00 97.00 68 LYS A N 1
ATOM 508 C CA . LYS A 1 68 ? -9.708 2.231 8.732 1.00 97.00 68 LYS A CA 1
ATOM 509 C C . LYS A 1 68 ? -9.997 0.866 8.130 1.00 97.00 68 LYS A C 1
ATOM 511 O O . L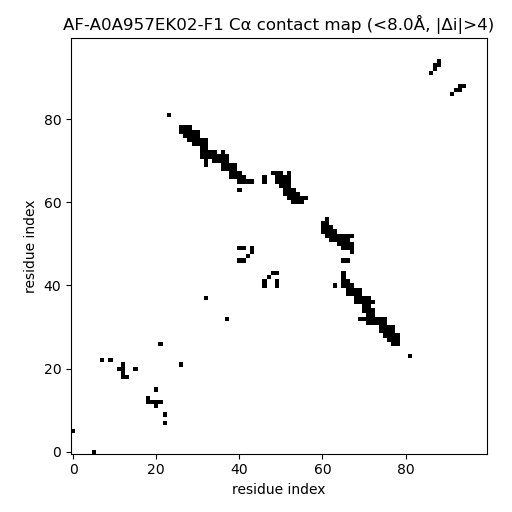YS A 1 68 ? -9.401 0.504 7.120 1.00 97.00 68 LYS A O 1
ATOM 516 N N . LYS A 1 69 ? -10.939 0.127 8.718 1.00 95.94 69 LYS A N 1
ATOM 517 C CA . LYS A 1 69 ? -11.474 -1.079 8.084 1.00 95.94 69 LYS A CA 1
ATOM 518 C C . LYS A 1 69 ? -12.601 -0.689 7.135 1.00 95.94 69 LYS A C 1
ATOM 520 O O . LYS A 1 69 ? -13.595 -0.103 7.564 1.00 95.94 69 LYS A O 1
ATOM 525 N N . LEU A 1 70 ? -12.436 -0.998 5.859 1.00 95.19 70 LEU A N 1
ATOM 526 C CA . LEU A 1 70 ? -13.481 -0.872 4.853 1.00 95.19 70 LEU A CA 1
ATOM 527 C C . LEU A 1 70 ? -14.413 -2.080 4.927 1.00 95.19 70 LEU A C 1
ATOM 529 O O . LEU A 1 70 ? -13.987 -3.185 5.261 1.00 95.19 70 LEU A O 1
ATOM 533 N N . ALA A 1 71 ? -15.691 -1.867 4.626 1.00 95.94 71 ALA A N 1
ATOM 534 C CA . ALA A 1 71 ? -16.649 -2.960 4.504 1.00 95.94 71 ALA A CA 1
ATOM 535 C C . ALA A 1 71 ? -16.397 -3.747 3.211 1.00 95.94 71 ALA A C 1
ATOM 537 O O . ALA A 1 71 ? -15.913 -3.178 2.229 1.00 95.94 71 ALA A O 1
ATOM 538 N N . GLY A 1 72 ? -16.769 -5.026 3.189 1.00 96.75 72 GLY A N 1
ATOM 539 C CA . GLY A 1 72 ? -16.693 -5.818 1.966 1.00 96.75 72 GLY A CA 1
ATOM 540 C C . GLY A 1 72 ? -17.535 -5.242 0.833 1.00 96.75 72 GLY A C 1
ATOM 541 O O . GLY A 1 72 ? -18.579 -4.626 1.064 1.00 96.75 72 GLY A O 1
ATOM 542 N N . GLY A 1 73 ? -17.026 -5.381 -0.390 1.00 95.19 73 GLY A N 1
ATOM 543 C CA . GLY A 1 73 ? -17.596 -4.792 -1.600 1.00 95.19 73 GLY A CA 1
ATOM 544 C C . GLY A 1 73 ? -17.437 -3.272 -1.718 1.00 95.19 73 GLY A C 1
ATOM 545 O O . GLY A 1 73 ? -17.984 -2.681 -2.647 1.00 95.19 73 GLY A O 1
ATOM 546 N N . THR A 1 74 ? -16.720 -2.612 -0.799 1.00 96.06 74 THR A N 1
ATOM 547 C CA . THR A 1 74 ? -16.318 -1.210 -1.000 1.00 96.06 74 THR A CA 1
ATOM 548 C C . THR A 1 74 ? -15.390 -1.139 -2.210 1.00 96.06 74 THR A C 1
ATOM 550 O O . THR A 1 74 ? -14.366 -1.819 -2.214 1.00 96.06 74 THR A O 1
ATOM 553 N N . GLN A 1 75 ? -15.743 -0.313 -3.197 1.00 95.69 75 GLN A N 1
ATOM 554 C CA . GLN A 1 75 ? -14.901 -0.071 -4.368 1.00 95.69 75 GLN A CA 1
ATOM 555 C C . GLN A 1 75 ? -13.794 0.925 -4.032 1.00 95.69 75 GLN A C 1
ATOM 557 O O . GLN A 1 75 ? -14.056 1.967 -3.425 1.00 95.69 75 GLN A O 1
ATOM 562 N N . LEU A 1 76 ? -12.582 0.592 -4.456 1.00 92.56 76 LEU A N 1
ATOM 563 C CA . LEU A 1 76 ? -11.386 1.411 -4.353 1.00 92.56 76 LEU A CA 1
ATOM 564 C C . LEU A 1 76 ? -10.832 1.676 -5.748 1.00 92.56 76 LEU A C 1
ATOM 566 O O . LEU A 1 76 ? -10.683 0.746 -6.540 1.00 92.56 76 LEU A O 1
ATOM 570 N N . ASP A 1 77 ? -10.498 2.933 -6.015 1.00 95.00 77 ASP A N 1
ATOM 571 C CA . ASP A 1 77 ? -9.728 3.298 -7.195 1.00 95.00 77 ASP A CA 1
ATOM 572 C C . ASP A 1 77 ? -8.242 3.212 -6.850 1.00 95.00 77 ASP A C 1
ATOM 574 O O . ASP A 1 77 ? -7.700 4.101 -6.197 1.00 95.00 77 ASP A O 1
ATOM 578 N N . LEU A 1 78 ? -7.588 2.114 -7.241 1.00 94.38 78 LEU A N 1
ATOM 579 C CA . LEU A 1 78 ? -6.159 1.933 -6.975 1.00 94.38 78 LEU A CA 1
ATOM 580 C C . LEU A 1 78 ? -5.285 2.740 -7.945 1.00 94.38 78 LEU A C 1
ATOM 582 O O . LEU A 1 78 ? -4.075 2.833 -7.742 1.00 94.38 78 LEU A O 1
ATOM 586 N N . THR A 1 79 ? -5.862 3.342 -8.992 1.00 96.31 79 THR A N 1
ATOM 587 C CA . THR A 1 79 ? -5.094 4.155 -9.946 1.00 96.31 79 THR A CA 1
ATOM 588 C C . THR A 1 79 ? -4.631 5.474 -9.326 1.00 96.31 79 THR A C 1
ATOM 590 O O . THR A 1 79 ? -3.609 6.020 -9.743 1.00 96.31 79 THR A O 1
ATOM 593 N N . GLU A 1 80 ? -5.314 5.950 -8.277 1.00 94.38 80 GLU A N 1
ATOM 594 C CA . GLU A 1 80 ? -4.915 7.143 -7.520 1.00 94.38 80 GLU A CA 1
ATOM 595 C C . GLU A 1 80 ? -3.564 6.965 -6.806 1.00 94.38 80 GLU A C 1
ATOM 597 O O . GLU A 1 80 ? -2.866 7.952 -6.568 1.00 94.38 80 GLU A O 1
ATOM 602 N N . ASP A 1 81 ? -3.162 5.720 -6.524 1.00 93.12 81 ASP A N 1
ATOM 603 C CA . ASP A 1 81 ? -1.904 5.393 -5.844 1.00 93.12 81 ASP A CA 1
ATOM 604 C C . ASP A 1 81 ? -0.697 5.284 -6.795 1.00 93.12 81 ASP A C 1
ATOM 606 O O . ASP A 1 81 ? 0.450 5.321 -6.346 1.00 93.12 81 ASP A O 1
ATOM 610 N N . ILE A 1 82 ? -0.920 5.219 -8.116 1.00 93.75 82 ILE A N 1
ATOM 611 C CA . ILE A 1 82 ? 0.147 5.173 -9.133 1.00 93.75 82 ILE A CA 1
ATOM 612 C C . ILE A 1 82 ? 1.191 6.291 -8.946 1.00 93.75 82 ILE A C 1
ATOM 614 O O . ILE A 1 82 ? 2.377 5.963 -8.836 1.00 93.75 82 ILE A O 1
ATOM 618 N N . PRO A 1 83 ? 0.824 7.591 -8.885 1.00 93.62 83 PRO A N 1
ATOM 619 C CA . PRO A 1 83 ? 1.808 8.660 -8.721 1.00 93.62 83 PRO A CA 1
ATOM 620 C C . PRO A 1 83 ? 2.588 8.536 -7.409 1.00 93.62 83 PRO A C 1
ATOM 622 O O . PRO A 1 83 ? 3.802 8.693 -7.420 1.00 93.62 83 PRO A O 1
ATOM 625 N N . PHE A 1 84 ? 1.938 8.167 -6.302 1.00 92.12 84 PHE A N 1
ATOM 626 C CA . PHE A 1 84 ? 2.618 8.005 -5.015 1.00 92.12 84 PHE A CA 1
ATOM 627 C C . PHE A 1 84 ? 3.615 6.842 -5.027 1.00 92.12 84 PHE A C 1
ATOM 629 O O . PHE A 1 84 ? 4.695 6.952 -4.443 1.00 92.12 84 PHE A O 1
ATOM 636 N N . ASN A 1 85 ? 3.288 5.746 -5.720 1.00 89.94 85 ASN A N 1
ATOM 637 C CA . ASN A 1 85 ? 4.219 4.642 -5.923 1.00 89.94 85 ASN A CA 1
ATOM 638 C C . ASN A 1 85 ? 5.446 5.087 -6.728 1.00 89.94 85 ASN A C 1
ATOM 640 O O . ASN A 1 85 ? 6.560 4.727 -6.355 1.00 89.94 85 ASN A O 1
ATOM 644 N N . TYR A 1 86 ? 5.270 5.882 -7.788 1.00 90.12 86 TYR A N 1
ATOM 645 C CA . TYR A 1 86 ? 6.394 6.454 -8.537 1.00 90.12 86 TYR A CA 1
ATOM 646 C C . TYR A 1 86 ? 7.232 7.405 -7.681 1.00 90.12 86 TYR A C 1
ATOM 648 O O . TYR A 1 86 ? 8.451 7.233 -7.592 1.00 90.12 86 TYR A O 1
ATOM 656 N N . ASP A 1 87 ? 6.580 8.357 -7.015 1.00 91.88 87 ASP A N 1
ATOM 657 C CA . ASP A 1 87 ? 7.218 9.373 -6.178 1.00 91.88 87 ASP A CA 1
ATOM 658 C C . ASP A 1 87 ? 8.036 8.737 -5.053 1.00 91.88 87 ASP A C 1
ATOM 660 O O . ASP A 1 87 ? 9.120 9.218 -4.730 1.00 91.88 87 ASP A O 1
ATOM 664 N N . PHE A 1 88 ? 7.582 7.609 -4.495 1.00 90.00 88 PHE A N 1
ATOM 665 C CA . PHE A 1 88 ? 8.327 6.875 -3.474 1.00 90.00 88 PHE A CA 1
ATOM 666 C C . PHE A 1 88 ? 9.729 6.454 -3.943 1.00 90.00 88 PHE A C 1
ATOM 668 O O . PHE A 1 88 ? 10.663 6.503 -3.141 1.00 90.00 88 PHE A O 1
ATOM 675 N N . PHE A 1 89 ? 9.889 6.058 -5.212 1.00 86.00 89 PHE A N 1
ATOM 676 C CA . PHE A 1 89 ? 11.174 5.614 -5.769 1.00 86.00 89 PHE A CA 1
ATOM 677 C C . PHE A 1 89 ? 11.973 6.729 -6.452 1.00 86.00 89 PHE A C 1
ATOM 679 O O . PHE A 1 89 ? 13.195 6.618 -6.522 1.00 86.00 89 PHE A O 1
ATOM 686 N N . SER A 1 90 ? 11.320 7.778 -6.961 1.00 87.75 90 SER A N 1
ATOM 687 C CA . SER A 1 90 ? 11.986 8.875 -7.679 1.00 87.75 90 SER A CA 1
ATOM 688 C C . SER A 1 90 ? 12.419 10.028 -6.765 1.00 87.75 90 SER A C 1
ATOM 690 O O . SER A 1 90 ? 13.520 10.557 -6.921 1.00 87.75 90 SER A O 1
ATOM 692 N N . GLU A 1 91 ? 11.566 10.417 -5.815 1.00 90.56 91 GLU A N 1
ATOM 693 C CA . GLU A 1 91 ? 11.775 11.551 -4.902 1.00 90.56 91 GLU A CA 1
ATOM 694 C C . GLU A 1 91 ? 11.876 11.116 -3.435 1.00 90.56 91 GLU A C 1
ATOM 696 O O . GLU A 1 91 ? 12.486 11.799 -2.607 1.00 90.56 91 GLU A O 1
ATOM 701 N N . GLY A 1 92 ? 11.241 9.993 -3.110 1.00 89.00 92 GLY A N 1
ATOM 702 C CA . GLY A 1 92 ? 11.181 9.409 -1.786 1.00 89.00 92 GLY A CA 1
ATOM 703 C C . GLY A 1 92 ? 12.420 8.585 -1.426 1.00 89.00 92 GLY A C 1
ATOM 704 O O . GLY A 1 92 ? 13.449 8.631 -2.098 1.00 89.00 92 GLY A O 1
ATOM 705 N N . PRO A 1 93 ? 12.345 7.822 -0.324 1.00 90.62 93 PRO A N 1
ATOM 706 C CA . PRO A 1 93 ? 13.470 7.024 0.148 1.00 90.62 93 PRO A CA 1
ATOM 707 C C . PRO A 1 93 ? 13.772 5.816 -0.752 1.00 90.62 93 PRO A C 1
ATOM 709 O O . PRO A 1 93 ? 14.829 5.213 -0.603 1.00 90.62 93 PRO A O 1
ATOM 712 N N . GLY A 1 94 ? 12.866 5.428 -1.656 1.00 87.56 94 GLY A N 1
ATOM 713 C CA . GLY A 1 94 ? 13.050 4.297 -2.560 1.00 87.56 94 GLY A CA 1
ATOM 714 C C . GLY A 1 94 ? 13.545 3.041 -1.841 1.00 87.56 94 GLY A C 1
ATOM 715 O O . GLY A 1 94 ? 12.963 2.600 -0.848 1.00 87.56 94 GLY A O 1
ATOM 716 N N . TYR A 1 95 ? 14.641 2.463 -2.336 1.00 85.00 95 TYR A N 1
ATOM 717 C CA . TYR A 1 95 ? 15.265 1.287 -1.722 1.00 85.00 95 TYR A CA 1
ATOM 718 C C . TYR A 1 95 ? 16.061 1.586 -0.448 1.00 85.00 95 TYR A C 1
ATOM 720 O O . TYR A 1 95 ? 16.228 0.675 0.365 1.00 85.00 95 TYR A O 1
ATOM 728 N N . ASP A 1 96 ? 16.461 2.838 -0.215 1.00 88.00 96 ASP A N 1
ATOM 729 C CA . ASP A 1 96 ? 17.145 3.251 1.018 1.00 88.00 96 ASP A CA 1
ATOM 730 C C . ASP A 1 96 ? 16.213 3.128 2.240 1.00 88.00 96 ASP A C 1
ATOM 732 O O . ASP A 1 96 ? 16.668 3.093 3.382 1.00 88.00 96 ASP A O 1
ATOM 736 N N . ALA A 1 97 ? 14.897 2.990 2.023 1.00 87.25 97 ALA A N 1
ATOM 737 C CA . ALA A 1 97 ? 13.930 2.678 3.075 1.00 87.25 97 ALA A CA 1
ATOM 738 C C . ALA A 1 97 ? 14.225 1.354 3.810 1.00 87.25 97 ALA A C 1
ATOM 740 O O . ALA A 1 97 ? 13.738 1.158 4.922 1.00 87.25 97 ALA A O 1
ATOM 741 N N . LEU A 1 98 ? 14.998 0.444 3.206 1.00 81.44 98 LEU A N 1
ATOM 742 C CA . LEU A 1 98 ? 15.420 -0.810 3.837 1.00 81.44 98 LEU A CA 1
ATOM 743 C C . LEU A 1 98 ? 16.570 -0.625 4.838 1.00 81.44 98 LEU A C 1
ATOM 745 O O . LEU A 1 98 ? 16.788 -1.503 5.673 1.00 81.44 98 LEU A O 1
ATOM 749 N N . ASP A 1 99 ? 17.286 0.497 4.762 1.00 86.94 99 ASP A N 1
ATOM 750 C CA . ASP A 1 99 ? 18.442 0.806 5.608 1.00 86.94 99 ASP A CA 1
ATOM 751 C C . ASP A 1 99 ? 18.067 1.627 6.862 1.00 86.94 99 ASP A C 1
ATOM 753 O O . ASP A 1 99 ? 18.949 2.033 7.627 1.00 86.94 99 ASP A O 1
ATOM 757 N N . ALA A 1 100 ? 16.768 1.885 7.061 1.00 62.09 100 ALA A N 1
ATOM 758 C CA . ALA A 1 100 ? 16.208 2.747 8.105 1.00 62.09 100 ALA A CA 1
ATOM 759 C C . ALA A 1 100 ? 15.839 2.018 9.412 1.00 62.09 100 ALA A C 1
ATOM 761 O O . ALA A 1 100 ? 15.391 0.849 9.370 1.00 62.09 100 ALA A O 1
#